Protein AF-A0A923T7P2-F1 (afdb_monomer)

Sequence (107 aa):
MTCPTKIEILVASILQKLPGISAWRYRFLLHLFVLWPSMIGRRNFVNLGRQGEYSEFTYRKHFGKRMDWLGFNRELSEPFLGPNRIIALDPSYLSKSGKHTAGVGYF

Foldseek 3Di:
DDDDDPQLVLLLVLVVPDPDQDPVLSVVVSQCSVDVVVQDDDPALCSCCVRGDDHSVVVVVSVPDDDPVVSSVCSNCVVPDDPDDDDDDDDDDDDDDPDPDPPDPDD

Nearest PDB structures (foldseek):
  7zeb-assembly1_f  TM=2.494E-01  e=5.047E+00  Ovis aries
  6yj4-assembly1_V  TM=2.546E-01  e=7.132E+00  Yarrowia lipolytica
  8ba0-assembly1_V  TM=2.410E-01  e=8.982E+00  Drosophila melanogaster
  7v2d-assembly1_H  TM=2.182E-01  e=8.479E+00  Sus scrofa

Secondary structure (DSSP, 8-state):
-PPPPHHHHHHHHHHTTSTT--HHHHHHHHHHHHHHHH--S--SHHHHHHHSSS-HHHHHHHHTS---HHHHHHHHHGGG--SS-------------TT-STT-S--

Solvent-accessible surface area (backbone atoms only — not comparable to full-atom values): 7164 Å² total; per-residue (Å²): 134,82,78,79,49,74,65,46,54,53,51,50,63,45,57,71,72,48,83,91,68,48,74,69,56,48,55,52,49,50,52,46,68,57,43,65,81,68,58,81,78,73,94,45,54,67,48,46,29,70,76,48,96,48,53,36,68,56,52,53,60,55,70,71,49,90,73,66,60,66,61,50,51,46,62,68,44,55,89,77,57,66,94,78,80,82,88,84,86,80,91,74,89,75,90,70,74,74,86,80,46,88,87,71,82,82,125

Mean predicted aligned error: 6.15 Å

Radius of gyration: 16.46 Å; Cα contacts (8 Å, |Δi|>4): 46; chains: 1; bounding box: 37×47×34 Å

Structure (mmCIF, N/CA/C/O backbone):
data_AF-A0A923T7P2-F1
#
_entry.id   AF-A0A923T7P2-F1
#
loop_
_atom_site.group_PDB
_atom_site.id
_atom_site.type_symbol
_atom_site.label_atom_id
_atom_site.label_alt_id
_atom_site.label_comp_id
_atom_site.label_asym_id
_atom_site.label_entity_id
_atom_site.label_seq_id
_atom_site.pdbx_PDB_ins_code
_atom_site.Cartn_x
_atom_site.Cartn_y
_atom_site.Cartn_z
_atom_site.occupancy
_atom_site.B_iso_or_equiv
_atom_site.auth_seq_id
_atom_site.auth_comp_id
_atom_site.auth_asym_id
_atom_site.auth_atom_id
_atom_site.pdbx_PDB_model_num
ATOM 1 N N . MET A 1 1 ? 9.665 20.678 -8.566 1.00 42.50 1 MET A N 1
ATOM 2 C CA . MET A 1 1 ? 8.883 20.137 -7.436 1.00 42.50 1 MET A CA 1
ATOM 3 C C . MET A 1 1 ? 7.507 19.789 -7.967 1.00 42.50 1 MET A C 1
ATOM 5 O O . MET A 1 1 ? 6.783 20.695 -8.351 1.00 42.50 1 MET A O 1
ATOM 9 N N . THR A 1 2 ? 7.182 18.507 -8.096 1.00 69.19 2 THR A N 1
ATOM 10 C CA . THR A 1 2 ? 5.818 18.070 -8.417 1.00 69.19 2 THR A CA 1
ATOM 11 C C . THR A 1 2 ? 4.996 18.09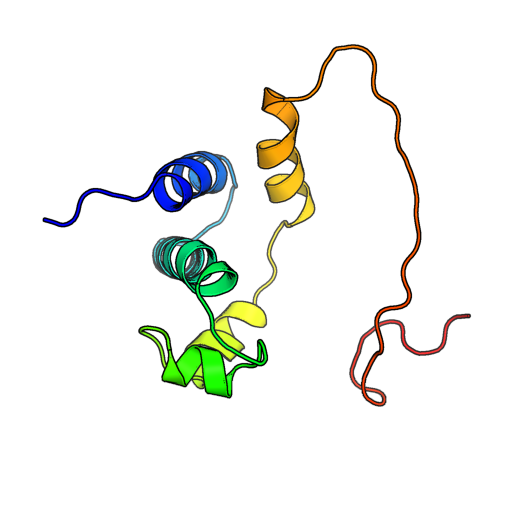4 -7.133 1.00 69.19 2 THR A C 1
ATOM 13 O O . THR A 1 2 ? 5.457 17.616 -6.097 1.00 69.19 2 THR A O 1
ATOM 16 N N . CYS A 1 3 ? 3.814 18.705 -7.167 1.00 75.12 3 CYS A N 1
ATOM 17 C CA . CYS A 1 3 ? 2.913 18.702 -6.019 1.00 75.12 3 CYS A CA 1
ATOM 18 C C . CYS A 1 3 ? 2.464 17.261 -5.726 1.00 75.12 3 CYS A C 1
ATOM 20 O O . CYS A 1 3 ? 2.118 16.551 -6.674 1.00 75.12 3 CYS A O 1
ATOM 22 N N . PRO A 1 4 ? 2.450 16.827 -4.453 1.00 82.44 4 PRO A N 1
ATOM 23 C CA . PRO A 1 4 ? 2.012 15.483 -4.110 1.00 82.44 4 PRO A CA 1
ATOM 24 C C . PRO A 1 4 ? 0.536 15.289 -4.468 1.00 82.44 4 PRO A C 1
ATOM 26 O O . PRO A 1 4 ? -0.304 16.169 -4.259 1.00 82.44 4 PRO A O 1
ATOM 29 N N . THR A 1 5 ? 0.217 14.129 -5.033 1.00 89.19 5 THR A N 1
ATOM 30 C CA . THR A 1 5 ? -1.149 13.778 -5.426 1.00 89.19 5 THR A CA 1
ATOM 31 C C . THR A 1 5 ? -2.031 13.545 -4.196 1.00 89.19 5 THR A C 1
ATOM 33 O O . THR A 1 5 ? -1.554 13.228 -3.104 1.00 89.19 5 THR A O 1
ATOM 36 N N . LYS A 1 6 ? -3.358 13.631 -4.366 1.00 92.12 6 LYS A N 1
ATOM 37 C CA . LYS A 1 6 ? -4.314 13.317 -3.285 1.00 92.12 6 LYS A CA 1
ATOM 38 C C . LYS A 1 6 ? -4.116 11.901 -2.725 1.00 92.12 6 LYS A C 1
ATOM 40 O O . LYS A 1 6 ? -4.265 11.699 -1.524 1.00 92.12 6 LYS A O 1
ATOM 45 N N . ILE A 1 7 ? -3.760 10.943 -3.588 1.00 93.12 7 ILE A N 1
ATOM 46 C CA . ILE A 1 7 ? -3.485 9.554 -3.197 1.00 93.12 7 ILE A CA 1
ATOM 47 C C . ILE A 1 7 ? -2.232 9.491 -2.323 1.00 93.12 7 ILE A C 1
ATOM 49 O O . ILE A 1 7 ? -2.268 8.873 -1.265 1.00 93.12 7 ILE A O 1
ATOM 53 N N . GLU A 1 8 ? -1.148 10.161 -2.719 1.00 93.75 8 GLU A N 1
ATOM 54 C CA . GLU A 1 8 ? 0.093 10.190 -1.932 1.00 93.75 8 GLU A CA 1
ATOM 55 C C . GLU A 1 8 ? -0.125 10.786 -0.549 1.00 93.75 8 GLU A C 1
ATOM 57 O O . GLU A 1 8 ? 0.340 10.213 0.431 1.00 93.75 8 GLU A O 1
ATOM 62 N N . ILE A 1 9 ? -0.860 11.898 -0.458 1.00 95.00 9 ILE A N 1
ATOM 63 C CA . ILE A 1 9 ? -1.160 12.556 0.820 1.00 95.00 9 ILE A CA 1
ATOM 64 C C . ILE A 1 9 ? -1.957 11.615 1.733 1.00 95.00 9 ILE A C 1
ATOM 66 O O . ILE A 1 9 ? -1.592 11.423 2.895 1.00 95.00 9 ILE A O 1
ATOM 70 N N . LEU A 1 10 ? -3.012 10.989 1.201 1.00 94.94 10 LEU A N 1
ATOM 71 C CA . LEU A 1 10 ? -3.834 10.041 1.952 1.00 94.94 10 LEU A CA 1
ATOM 72 C C . LEU A 1 10 ? -2.998 8.856 2.448 1.00 94.94 10 LEU A C 1
ATOM 74 O O . LEU A 1 10 ? -2.987 8.554 3.641 1.00 94.94 10 LEU A O 1
ATOM 78 N N . VAL A 1 11 ? -2.260 8.207 1.549 1.00 95.12 11 VAL A N 1
ATOM 79 C CA . VAL A 1 11 ? -1.456 7.026 1.876 1.00 95.12 11 VAL A CA 1
ATOM 80 C C . VAL A 1 11 ? -0.346 7.378 2.861 1.00 95.12 11 VAL A C 1
ATOM 82 O O . VAL A 1 11 ? -0.140 6.635 3.816 1.00 95.12 11 VAL A O 1
ATOM 85 N N . ALA A 1 12 ? 0.333 8.515 2.691 1.00 95.62 12 ALA A N 1
ATOM 86 C CA . ALA A 1 12 ? 1.350 8.989 3.626 1.00 95.62 12 ALA A CA 1
ATOM 87 C C . ALA A 1 12 ? 0.785 9.116 5.046 1.00 95.62 12 ALA A C 1
ATOM 89 O O . ALA A 1 12 ? 1.388 8.600 5.988 1.00 95.62 12 ALA A O 1
ATOM 90 N N . SER A 1 13 ? -0.398 9.725 5.187 1.00 95.00 13 SER A N 1
ATOM 91 C CA . SER A 1 13 ? -1.055 9.895 6.488 1.00 95.00 13 SER A CA 1
ATOM 92 C C . SER A 1 13 ? -1.394 8.562 7.165 1.00 95.00 13 SER A C 1
ATOM 94 O O . SER A 1 13 ? -1.257 8.436 8.378 1.00 95.00 13 SER A O 1
ATOM 96 N N . ILE A 1 14 ? -1.776 7.543 6.388 1.00 95.62 14 ILE A N 1
ATOM 97 C CA . ILE A 1 14 ? -2.086 6.203 6.901 1.00 95.62 14 ILE A CA 1
ATOM 98 C C . ILE A 1 14 ? -0.801 5.467 7.288 1.00 95.62 14 ILE A C 1
ATOM 100 O O . ILE A 1 14 ? -0.699 4.923 8.385 1.00 95.62 14 ILE A O 1
ATOM 104 N N . LEU A 1 15 ? 0.205 5.462 6.408 1.00 94.88 15 LEU A N 1
ATOM 105 C CA . LEU A 1 15 ? 1.461 4.745 6.638 1.00 94.88 15 LEU A CA 1
ATOM 106 C C . LEU A 1 15 ? 2.226 5.278 7.857 1.00 94.88 15 LEU A C 1
ATOM 108 O O . LEU A 1 15 ? 2.904 4.496 8.516 1.00 94.88 15 LEU A O 1
ATOM 112 N N . GLN A 1 16 ? 2.102 6.570 8.180 1.00 93.50 16 GLN A N 1
ATOM 113 C CA . GLN A 1 16 ? 2.683 7.162 9.392 1.00 93.50 16 GLN A CA 1
ATOM 114 C C . GLN A 1 16 ? 2.095 6.594 10.691 1.00 93.50 16 GLN A C 1
ATOM 116 O O . GLN A 1 16 ? 2.784 6.574 11.708 1.00 93.50 16 GLN A O 1
ATOM 121 N N . LYS A 1 17 ? 0.847 6.116 10.667 1.00 93.75 17 LYS A N 1
ATOM 122 C CA . LYS A 1 17 ? 0.183 5.518 11.833 1.00 93.75 17 LYS A CA 1
ATOM 123 C C . LYS A 1 17 ? 0.496 4.032 12.008 1.00 93.75 17 LYS A C 1
ATOM 125 O O . LYS A 1 17 ? 0.193 3.464 13.054 1.00 93.75 17 LYS A O 1
ATOM 130 N N . LEU A 1 18 ? 1.081 3.387 10.997 1.00 92.31 18 LEU A N 1
ATOM 131 C CA . LEU A 1 18 ? 1.395 1.964 11.049 1.00 92.31 18 LEU A CA 1
ATOM 132 C C . LEU A 1 18 ? 2.781 1.727 11.666 1.00 92.31 18 LEU A C 1
ATOM 134 O O . LEU A 1 18 ? 3.773 2.296 11.202 1.00 92.31 18 LEU A O 1
ATOM 138 N N . PRO A 1 19 ? 2.896 0.846 12.674 1.00 89.38 19 PRO A N 1
ATOM 139 C CA . PRO A 1 19 ? 4.180 0.550 13.290 1.00 89.38 19 PRO A CA 1
ATOM 140 C C . PRO A 1 19 ? 5.080 -0.278 12.358 1.00 89.38 19 PRO A C 1
ATOM 142 O O . PRO A 1 19 ? 4.619 -1.091 11.557 1.00 89.38 19 PRO A O 1
ATOM 145 N N . GLY A 1 20 ? 6.399 -0.115 12.499 1.00 87.62 20 GLY A N 1
ATOM 146 C CA . GLY A 1 20 ? 7.384 -1.040 11.920 1.00 87.62 20 GLY A CA 1
ATOM 147 C C . GLY A 1 20 ? 7.642 -0.908 10.412 1.00 87.62 20 GLY A C 1
ATOM 148 O O . GLY A 1 20 ? 8.245 -1.803 9.815 1.00 87.62 20 GLY A O 1
ATOM 149 N N . ILE A 1 21 ? 7.229 0.191 9.773 1.00 92.38 21 ILE A N 1
ATOM 150 C CA . ILE A 1 21 ? 7.527 0.448 8.357 1.00 92.38 21 ILE A CA 1
ATOM 151 C C . ILE A 1 21 ? 8.880 1.160 8.221 1.00 92.38 21 ILE A C 1
ATOM 153 O O . ILE A 1 21 ? 9.050 2.296 8.650 1.00 92.38 21 ILE A O 1
ATOM 157 N N . SER A 1 22 ? 9.854 0.513 7.573 1.00 93.75 22 SER A N 1
ATOM 158 C CA . SER A 1 22 ? 11.146 1.148 7.280 1.00 93.75 22 SER A CA 1
ATOM 159 C C . SER A 1 22 ? 11.034 2.220 6.192 1.00 93.75 22 SER A C 1
ATOM 161 O O . SER A 1 22 ? 10.176 2.132 5.313 1.00 93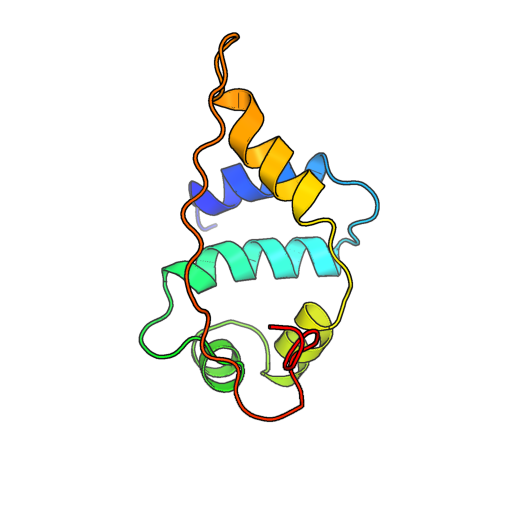.75 22 SER A O 1
ATOM 163 N N . ALA A 1 23 ? 11.957 3.186 6.171 1.00 94.00 23 ALA A N 1
ATOM 164 C CA . ALA A 1 23 ? 11.957 4.283 5.193 1.00 94.00 23 ALA A CA 1
ATOM 165 C C . ALA A 1 23 ? 11.891 3.802 3.727 1.00 94.00 23 ALA A C 1
ATOM 167 O O . ALA A 1 23 ? 11.149 4.347 2.912 1.00 94.00 23 ALA A O 1
ATOM 168 N N . TRP A 1 24 ? 12.614 2.729 3.392 1.00 94.12 24 TRP A N 1
ATOM 169 C CA . TRP A 1 24 ? 12.581 2.125 2.055 1.00 94.12 24 TRP A CA 1
ATOM 170 C C . TRP A 1 24 ? 11.235 1.477 1.733 1.00 94.12 24 TRP A C 1
ATOM 172 O O . TRP A 1 24 ? 10.755 1.555 0.605 1.00 94.12 24 TRP A O 1
ATOM 182 N N . ARG A 1 25 ? 10.613 0.825 2.722 1.00 94.62 25 ARG A N 1
ATOM 183 C CA . ARG A 1 25 ? 9.284 0.229 2.560 1.00 94.62 25 ARG A CA 1
ATOM 184 C C . ARG A 1 25 ? 8.223 1.313 2.398 1.00 94.62 25 ARG A C 1
ATOM 186 O O . ARG A 1 25 ? 7.372 1.161 1.534 1.00 94.62 25 ARG A O 1
ATOM 193 N N . TYR A 1 26 ? 8.322 2.389 3.170 1.00 95.62 26 TYR A N 1
ATOM 194 C CA . TYR A 1 26 ? 7.450 3.554 3.083 1.00 95.62 26 TYR A CA 1
ATOM 195 C C . TYR A 1 26 ? 7.477 4.175 1.680 1.00 95.62 26 TYR A C 1
ATOM 197 O O . TYR A 1 26 ? 6.437 4.272 1.035 1.00 95.62 26 TYR A O 1
ATOM 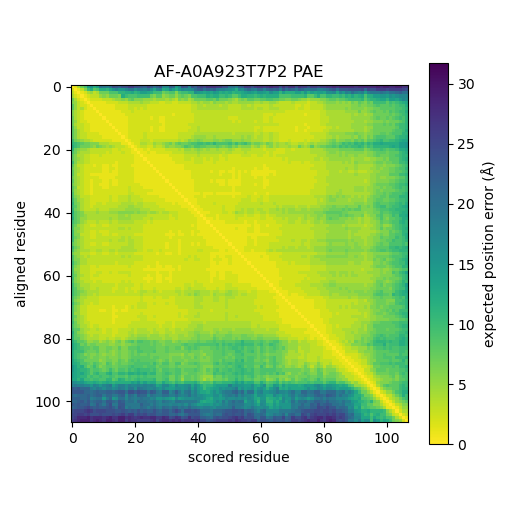205 N N . ARG A 1 27 ? 8.672 4.496 1.159 1.00 95.62 27 ARG A N 1
ATOM 206 C CA . ARG A 1 27 ? 8.839 5.056 -0.196 1.00 95.62 27 ARG A CA 1
ATOM 207 C C . ARG A 1 27 ? 8.288 4.130 -1.279 1.00 95.62 27 ARG A C 1
ATOM 209 O O . ARG A 1 27 ? 7.550 4.576 -2.148 1.00 95.62 27 ARG A O 1
ATOM 216 N N . PHE A 1 28 ? 8.592 2.835 -1.180 1.00 96.56 28 PHE A N 1
ATOM 217 C CA . PHE A 1 28 ? 8.063 1.839 -2.108 1.00 96.56 28 PHE A CA 1
ATOM 218 C C . PHE A 1 28 ? 6.530 1.793 -2.103 1.00 96.56 28 PHE A C 1
ATOM 220 O O . PHE A 1 28 ? 5.922 1.691 -3.163 1.00 96.56 28 PHE A O 1
ATOM 227 N N . LEU A 1 29 ? 5.901 1.829 -0.923 1.00 95.94 29 LEU A N 1
ATOM 228 C CA . LEU A 1 29 ? 4.446 1.761 -0.809 1.00 95.94 29 LEU A CA 1
ATOM 229 C C . LEU A 1 29 ? 3.787 3.019 -1.375 1.00 95.94 29 LEU A C 1
ATOM 231 O O . LEU A 1 29 ? 2.839 2.878 -2.137 1.00 95.94 29 LEU A O 1
ATOM 235 N N . LEU A 1 30 ? 4.309 4.213 -1.076 1.00 95.75 30 LEU A N 1
ATOM 236 C CA . LEU A 1 30 ? 3.815 5.455 -1.682 1.00 95.75 30 LEU A CA 1
ATOM 237 C C . LEU A 1 30 ? 3.819 5.377 -3.210 1.00 95.75 30 LEU A C 1
ATOM 239 O O . LEU A 1 30 ? 2.774 5.561 -3.829 1.00 95.75 30 LEU A O 1
ATOM 243 N N . HIS A 1 31 ? 4.961 5.005 -3.795 1.00 95.88 31 HIS A N 1
ATOM 244 C CA . HIS A 1 31 ? 5.081 4.789 -5.238 1.00 95.88 31 HIS A CA 1
ATOM 245 C C . HIS A 1 31 ? 4.062 3.762 -5.750 1.00 95.88 31 HIS A C 1
ATOM 247 O O . HIS A 1 31 ? 3.343 4.002 -6.718 1.00 95.88 31 HIS A O 1
ATOM 253 N N . LEU A 1 32 ? 3.950 2.617 -5.069 1.00 96.25 32 LEU A N 1
ATOM 254 C CA . LEU A 1 32 ? 3.041 1.545 -5.465 1.00 96.25 32 LEU A CA 1
ATOM 255 C C . LEU A 1 32 ? 1.577 1.999 -5.486 1.00 96.25 32 LEU A C 1
ATOM 257 O O . LEU A 1 32 ? 0.865 1.656 -6.425 1.00 96.25 32 LEU A O 1
ATOM 261 N N . PHE A 1 33 ? 1.118 2.749 -4.483 1.00 95.44 33 PHE A N 1
ATOM 262 C CA . PHE A 1 33 ? -0.279 3.182 -4.399 1.00 95.44 33 PHE A CA 1
ATOM 263 C C . PHE A 1 33 ? -0.658 4.222 -5.461 1.00 95.44 33 PHE A C 1
ATOM 265 O O . PHE A 1 33 ? -1.828 4.300 -5.829 1.00 95.44 33 PHE A O 1
ATOM 272 N N . VAL A 1 34 ? 0.309 4.969 -5.994 1.00 94.75 34 VAL A N 1
ATOM 273 C CA . VAL A 1 34 ? 0.103 5.862 -7.147 1.00 94.75 34 VAL A CA 1
ATOM 274 C C . VAL A 1 34 ? 0.138 5.085 -8.460 1.00 94.75 34 VAL A C 1
ATOM 276 O O . VAL A 1 34 ? -0.704 5.285 -9.341 1.00 94.75 34 VAL A O 1
ATOM 279 N N . LEU A 1 35 ? 1.091 4.161 -8.590 1.00 95.62 35 LEU A N 1
ATOM 280 C CA . LEU A 1 35 ? 1.265 3.365 -9.799 1.00 95.62 35 LEU A CA 1
ATOM 281 C C . LEU A 1 35 ? 0.090 2.407 -10.022 1.00 95.62 35 LEU A C 1
ATOM 283 O O . LEU A 1 35 ? -0.444 2.314 -11.119 1.00 95.62 35 LEU A O 1
ATOM 287 N N . TRP A 1 36 ? -0.343 1.688 -8.989 1.00 94.75 36 TRP A N 1
ATOM 288 C CA . TRP A 1 36 ? -1.329 0.612 -9.113 1.00 94.75 36 TRP A CA 1
ATOM 289 C C . TRP A 1 36 ? -2.650 1.003 -9.806 1.00 94.75 36 TRP A C 1
ATOM 291 O O . TRP A 1 36 ? -3.096 0.248 -10.680 1.00 94.75 36 TRP A O 1
ATOM 301 N N . PRO A 1 37 ? -3.295 2.141 -9.468 1.00 93.19 37 PRO A N 1
ATOM 302 C CA . PRO A 1 37 ? -4.486 2.600 -10.179 1.00 93.19 37 PRO A CA 1
ATOM 303 C C . PRO A 1 37 ? -4.180 3.201 -11.558 1.00 93.19 37 PRO A C 1
ATOM 305 O O . PRO A 1 37 ? -5.060 3.180 -12.413 1.00 93.19 37 PRO A O 1
ATOM 308 N N . SER A 1 38 ? -2.966 3.709 -11.794 1.00 93.19 38 SER A N 1
ATOM 309 C CA . SER A 1 38 ? -2.566 4.304 -13.079 1.00 93.19 38 SER A CA 1
ATOM 310 C C . SER A 1 38 ? -2.052 3.281 -14.102 1.00 93.19 38 SER A C 1
ATOM 312 O O . SER A 1 38 ? -1.905 3.604 -15.280 1.00 93.19 38 SER A O 1
ATOM 314 N N . MET A 1 39 ? -1.825 2.032 -13.683 1.00 94.94 39 MET A N 1
ATOM 315 C CA . MET A 1 39 ? -1.356 0.959 -14.558 1.00 94.94 39 MET A CA 1
ATOM 316 C C . MET A 1 39 ? -2.329 0.633 -15.693 1.00 94.94 39 MET A C 1
ATOM 318 O O . MET A 1 39 ? -3.507 0.340 -15.475 1.00 94.94 39 MET A O 1
ATOM 322 N N . ILE A 1 40 ? -1.776 0.516 -16.899 1.00 94.56 40 ILE A N 1
ATOM 323 C CA . ILE A 1 40 ? -2.495 0.055 -18.088 1.00 94.56 40 ILE A CA 1
ATOM 324 C C . ILE A 1 40 ? -2.224 -1.439 -18.313 1.00 94.56 40 ILE A C 1
ATOM 326 O O . ILE A 1 40 ? -1.076 -1.891 -18.371 1.00 94.56 40 ILE A O 1
ATOM 330 N N . GLY A 1 41 ? -3.288 -2.222 -18.496 1.00 94.00 41 GLY A N 1
ATOM 331 C CA . GLY A 1 41 ? -3.213 -3.656 -18.780 1.00 94.00 41 GLY A CA 1
ATOM 332 C C . GLY A 1 41 ? -3.121 -4.534 -17.527 1.00 94.00 41 GLY A C 1
ATOM 333 O O . GLY A 1 41 ? -3.676 -4.225 -16.474 1.00 94.00 41 GLY A O 1
ATOM 334 N N . ARG A 1 42 ? -2.466 -5.698 -17.650 1.00 91.94 42 ARG A N 1
ATOM 335 C CA . ARG A 1 42 ? -2.423 -6.699 -16.568 1.00 91.94 42 ARG A CA 1
ATOM 336 C C . ARG A 1 42 ? -1.528 -6.242 -15.415 1.00 91.94 42 ARG A C 1
ATOM 338 O O . ARG A 1 42 ? -0.376 -5.870 -15.630 1.00 91.94 42 ARG A O 1
ATOM 345 N N . ARG A 1 43 ? -2.019 -6.389 -14.185 1.00 91.25 43 ARG A N 1
ATOM 346 C CA . ARG A 1 43 ? -1.266 -6.140 -12.947 1.00 91.25 43 ARG A CA 1
ATOM 347 C C . ARG A 1 43 ? -0.375 -7.343 -12.642 1.00 91.25 43 ARG A C 1
ATOM 349 O O . ARG A 1 43 ? -0.794 -8.297 -11.998 1.00 91.25 43 ARG A O 1
ATOM 356 N N . ASN A 1 44 ? 0.837 -7.330 -13.183 1.00 93.44 44 ASN A N 1
ATOM 357 C CA . ASN A 1 44 ? 1.865 -8.339 -12.934 1.00 93.44 44 ASN A CA 1
ATOM 358 C C . ASN A 1 44 ? 3.226 -7.658 -12.721 1.00 93.44 44 ASN A C 1
ATOM 360 O O . ASN A 1 44 ? 3.387 -6.477 -13.032 1.00 93.44 44 ASN A O 1
ATOM 364 N N 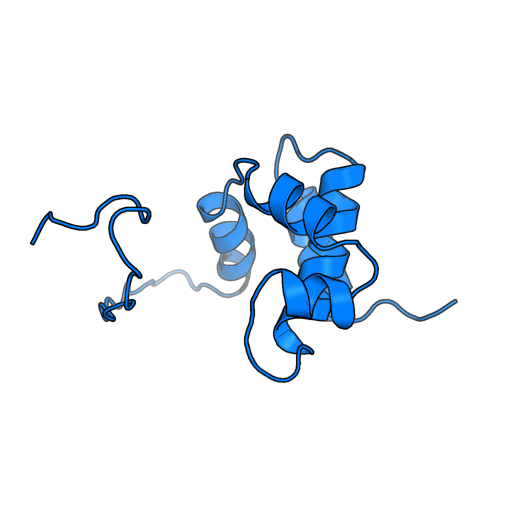. PHE A 1 45 ? 4.206 -8.391 -12.186 1.00 95.81 45 PHE A N 1
ATOM 365 C CA . PHE A 1 45 ? 5.507 -7.812 -11.835 1.00 95.81 45 PHE A CA 1
ATOM 366 C C . PHE A 1 45 ? 6.294 -7.293 -13.044 1.00 95.81 45 PHE A C 1
ATOM 368 O O . PHE A 1 45 ? 6.977 -6.280 -12.920 1.00 95.81 45 PHE A O 1
ATOM 375 N N . VAL A 1 46 ? 6.145 -7.923 -14.212 1.00 96.12 46 VAL A N 1
ATOM 376 C CA . VAL A 1 46 ? 6.769 -7.461 -15.463 1.00 96.12 46 VAL A CA 1
ATOM 377 C C . VAL A 1 46 ? 6.229 -6.079 -15.845 1.00 96.12 46 VAL A C 1
ATOM 379 O O . VAL A 1 46 ? 6.994 -5.158 -16.109 1.00 96.12 46 VAL A O 1
ATOM 382 N N . ASN A 1 47 ? 4.906 -5.893 -15.815 1.00 96.56 47 ASN A N 1
ATOM 383 C CA . ASN A 1 47 ? 4.276 -4.609 -16.116 1.00 96.56 47 ASN A CA 1
ATOM 384 C C . ASN A 1 47 ? 4.553 -3.550 -15.046 1.00 96.56 47 ASN A C 1
ATOM 386 O O . 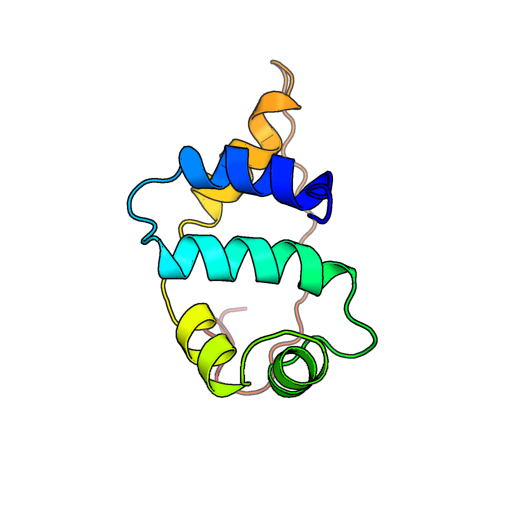ASN A 1 47 ? 4.715 -2.390 -15.406 1.00 96.56 47 ASN A O 1
ATOM 390 N N . LEU A 1 48 ? 4.655 -3.928 -13.768 1.00 96.81 48 LEU A N 1
ATOM 391 C CA . LEU A 1 48 ? 5.108 -3.017 -12.710 1.00 96.81 48 LEU A CA 1
ATOM 392 C C . LEU A 1 48 ? 6.534 -2.522 -12.976 1.00 96.81 48 LEU A C 1
ATOM 394 O O . LEU A 1 48 ? 6.802 -1.333 -12.831 1.00 96.81 48 LEU A O 1
ATOM 398 N N . GLY A 1 49 ? 7.426 -3.422 -13.402 1.00 96.88 49 GLY A N 1
ATOM 399 C CA . GLY A 1 49 ? 8.789 -3.077 -13.808 1.00 96.88 49 GLY A CA 1
ATOM 400 C C . GLY A 1 49 ? 8.852 -2.196 -15.056 1.00 96.88 49 GLY A C 1
ATOM 401 O O . GLY A 1 49 ? 9.729 -1.353 -15.167 1.00 96.88 49 GLY A O 1
ATOM 402 N N . ARG A 1 50 ? 7.907 -2.375 -15.986 1.00 96.56 50 ARG A N 1
ATOM 403 C CA . ARG A 1 50 ? 7.824 -1.607 -17.237 1.00 96.56 50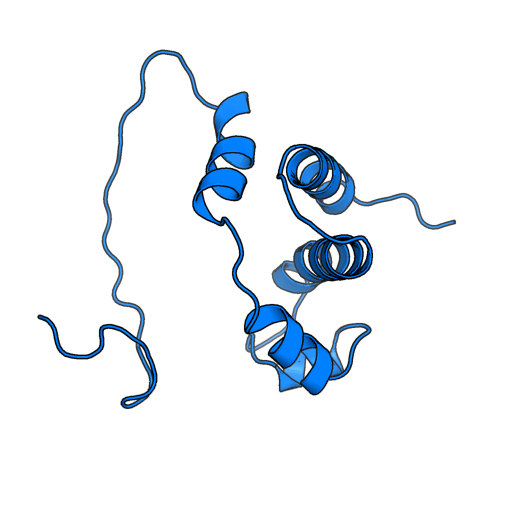 ARG A CA 1
ATOM 404 C C . ARG A 1 50 ? 7.230 -0.207 -17.061 1.00 96.56 50 ARG A C 1
ATOM 406 O O . ARG A 1 50 ? 7.636 0.701 -17.771 1.00 96.56 50 ARG A O 1
ATOM 413 N N . GLN A 1 51 ? 6.219 -0.059 -16.204 1.00 96.88 51 GLN A N 1
ATOM 414 C CA . GLN A 1 51 ? 5.443 1.185 -16.059 1.00 96.88 51 GLN A CA 1
ATOM 415 C C . GLN A 1 51 ? 5.799 1.988 -14.807 1.00 96.88 51 GLN A C 1
ATOM 417 O O . GLN A 1 51 ? 5.354 3.121 -14.669 1.00 96.88 51 GLN A O 1
ATOM 422 N N . GLY A 1 52 ? 6.554 1.407 -13.878 1.00 95.75 52 GLY A N 1
ATOM 423 C CA . GLY A 1 52 ? 6.985 2.084 -12.663 1.00 95.75 52 GLY A CA 1
ATOM 424 C C . GLY A 1 52 ? 8.486 2.333 -12.611 1.00 95.75 52 GLY A C 1
ATOM 425 O O . GLY A 1 52 ? 9.214 2.075 -13.560 1.00 95.75 52 GLY A O 1
ATOM 426 N N . GLU A 1 53 ? 8.948 2.802 -11.454 1.00 95.81 53 GLU A N 1
ATOM 427 C CA . GLU A 1 53 ? 10.326 3.277 -11.264 1.00 95.81 53 GLU A CA 1
ATOM 428 C C . GLU A 1 53 ? 11.320 2.188 -10.830 1.00 95.81 53 GLU A C 1
ATOM 430 O O . GLU A 1 53 ? 12.532 2.397 -10.845 1.00 95.81 53 GLU A O 1
ATOM 435 N N . TYR A 1 54 ? 10.830 1.020 -10.411 1.00 97.06 54 TYR A N 1
ATOM 436 C CA . TYR A 1 54 ? 11.663 -0.065 -9.892 1.00 97.06 54 TYR A CA 1
ATOM 437 C C . TYR A 1 54 ? 11.737 -1.250 -10.852 1.00 97.06 54 TYR A C 1
ATOM 439 O O . TYR A 1 54 ? 10.846 -1.469 -11.662 1.00 97.06 54 TYR A O 1
ATOM 447 N N . SER A 1 55 ? 12.767 -2.085 -10.715 1.00 97.19 55 SER A N 1
ATOM 448 C CA . SER A 1 55 ? 12.841 -3.350 -11.451 1.00 97.19 55 SER A CA 1
ATOM 449 C C . SER A 1 55 ? 11.80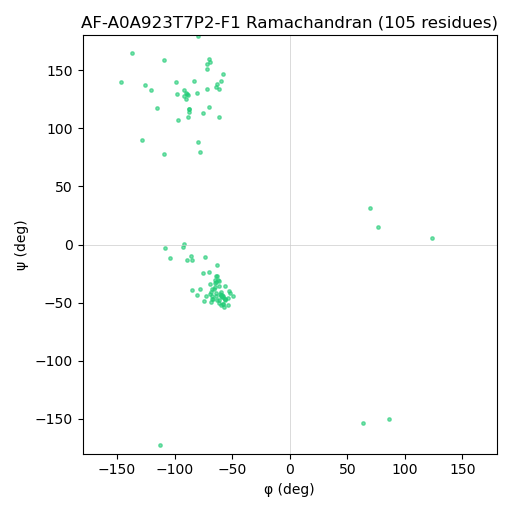3 -4.365 -10.958 1.00 97.19 55 SER A C 1
ATOM 451 O O . SER A 1 55 ? 11.369 -4.335 -9.801 1.00 97.19 55 SER A O 1
ATOM 453 N N . GLU A 1 56 ? 11.456 -5.332 -11.816 1.00 96.81 56 GLU A N 1
ATOM 454 C CA . GLU A 1 56 ? 10.584 -6.463 -11.466 1.00 96.81 56 GLU A CA 1
ATOM 455 C C . GLU A 1 56 ? 11.025 -7.148 -10.159 1.00 96.81 56 GLU A C 1
ATOM 457 O O . GLU A 1 56 ? 10.207 -7.437 -9.280 1.00 96.81 56 GLU A O 1
ATOM 462 N N . PHE A 1 57 ? 12.335 -7.374 -10.016 1.00 97.44 57 PHE A N 1
ATOM 463 C CA . PHE A 1 57 ? 12.933 -7.997 -8.838 1.00 97.44 57 PHE A CA 1
ATOM 464 C C . PHE A 1 57 ? 12.624 -7.221 -7.553 1.00 97.44 57 PHE A C 1
ATOM 466 O O . PHE A 1 57 ? 12.241 -7.813 -6.541 1.00 97.44 57 PHE A O 1
ATOM 473 N N . THR A 1 58 ? 12.735 -5.892 -7.593 1.00 97.44 58 THR A N 1
ATOM 474 C CA . THR A 1 58 ? 12.443 -5.031 -6.444 1.00 97.44 58 THR A CA 1
ATOM 475 C C . THR A 1 58 ? 10.974 -5.122 -6.048 1.00 97.44 58 THR A C 1
ATOM 477 O O . THR A 1 58 ? 10.684 -5.315 -4.864 1.00 97.44 58 THR A O 1
ATOM 480 N N . TYR A 1 59 ? 10.044 -5.083 -7.011 1.00 97.56 59 TYR A N 1
ATOM 481 C CA . TYR A 1 59 ? 8.626 -5.299 -6.712 1.00 97.56 59 TYR A CA 1
ATOM 482 C C . TYR A 1 59 ? 8.398 -6.655 -6.048 1.00 97.56 59 TYR A C 1
ATOM 484 O O . TYR A 1 59 ? 7.820 -6.701 -4.965 1.00 97.56 59 TYR A O 1
ATOM 492 N N . ARG A 1 60 ? 8.913 -7.752 -6.616 1.00 96.38 60 ARG A N 1
ATOM 493 C CA . ARG A 1 60 ? 8.772 -9.095 -6.025 1.00 96.38 60 ARG A CA 1
ATOM 494 C C . ARG A 1 60 ? 9.305 -9.156 -4.594 1.00 96.38 60 ARG A C 1
ATOM 496 O O . ARG A 1 60 ? 8.610 -9.636 -3.700 1.00 96.38 60 ARG A O 1
ATOM 503 N N . LYS A 1 61 ? 10.501 -8.612 -4.353 1.00 96.56 61 LYS A N 1
ATOM 504 C CA . LYS A 1 61 ? 11.129 -8.573 -3.023 1.00 96.56 61 LYS A CA 1
ATOM 505 C C . LYS A 1 61 ? 10.276 -7.816 -2.011 1.00 96.56 61 LYS A C 1
ATOM 507 O O . LYS A 1 61 ? 10.171 -8.231 -0.860 1.00 96.56 61 LYS A O 1
ATOM 512 N N . HIS A 1 62 ? 9.672 -6.705 -2.416 1.00 96.44 62 HIS A N 1
ATOM 513 C CA . HIS A 1 62 ? 8.784 -5.941 -1.554 1.00 96.44 62 HIS A CA 1
ATOM 514 C C . HIS A 1 62 ? 7.433 -6.648 -1.348 1.00 96.44 62 HIS A C 1
ATOM 516 O O . HIS A 1 62 ? 6.964 -6.719 -0.213 1.00 96.44 62 HIS A O 1
ATOM 522 N N . PHE A 1 63 ? 6.803 -7.199 -2.381 1.00 93.94 63 PHE A N 1
ATOM 523 C CA . PHE A 1 63 ? 5.543 -7.943 -2.237 1.00 93.94 63 PHE A CA 1
ATOM 524 C C . PHE A 1 63 ? 5.695 -9.213 -1.383 1.00 93.94 63 PHE A C 1
ATOM 526 O O . PHE A 1 63 ? 4.747 -9.601 -0.710 1.00 93.94 63 PHE A O 1
ATOM 533 N N . GLY A 1 64 ? 6.889 -9.813 -1.332 1.00 93.25 64 GLY A N 1
ATOM 534 C CA . GLY A 1 64 ? 7.190 -10.944 -0.447 1.00 93.25 64 GLY A CA 1
ATOM 535 C C . GLY A 1 64 ? 7.335 -10.590 1.041 1.00 93.25 64 GLY A C 1
ATOM 536 O O . GLY A 1 64 ? 7.397 -11.488 1.878 1.00 93.25 64 GLY A O 1
ATOM 537 N N . LYS A 1 65 ? 7.399 -9.302 1.405 1.00 92.88 65 LYS A N 1
ATOM 538 C CA . LYS A 1 65 ? 7.458 -8.876 2.813 1.00 92.88 65 LYS A CA 1
ATOM 539 C C . LYS A 1 65 ? 6.059 -8.835 3.419 1.00 92.88 65 LYS A C 1
ATOM 541 O O . LYS A 1 65 ? 5.128 -8.332 2.791 1.00 92.88 65 LYS A O 1
ATOM 546 N N . ARG A 1 66 ? 5.948 -9.263 4.680 1.00 91.25 66 ARG A N 1
ATOM 547 C CA . ARG A 1 66 ? 4.717 -9.123 5.470 1.00 91.25 66 ARG A CA 1
ATOM 548 C C . ARG A 1 66 ? 4.302 -7.653 5.580 1.00 91.25 66 ARG A C 1
ATOM 550 O O . ARG A 1 66 ? 5.147 -6.756 5.609 1.00 91.25 66 ARG A O 1
ATOM 557 N N . MET A 1 67 ? 2.996 -7.426 5.624 1.00 89.38 67 MET A N 1
ATOM 558 C CA . MET A 1 67 ? 2.383 -6.121 5.838 1.00 89.38 67 MET A CA 1
ATOM 559 C C . MET A 1 67 ? 1.087 -6.309 6.620 1.00 89.38 67 MET A C 1
ATOM 561 O O . MET A 1 67 ? 0.350 -7.262 6.366 1.00 89.38 67 MET A O 1
ATOM 565 N N . ASP A 1 68 ? 0.829 -5.407 7.562 1.00 92.50 68 ASP A N 1
ATOM 566 C CA . ASP A 1 68 ? -0.430 -5.358 8.297 1.00 92.50 68 ASP A CA 1
ATOM 567 C C . ASP A 1 68 ? -1.526 -4.717 7.431 1.00 92.50 68 ASP A C 1
ATOM 569 O O . ASP A 1 68 ? -1.833 -3.529 7.533 1.00 92.50 68 ASP A O 1
ATOM 573 N N . TRP A 1 69 ? -2.081 -5.512 6.514 1.00 92.19 69 TRP A N 1
ATOM 574 C CA . TRP A 1 69 ? -3.173 -5.073 5.643 1.00 92.19 69 TRP A CA 1
ATOM 575 C C . TRP A 1 69 ? -4.454 -4.772 6.420 1.00 92.19 69 TRP A C 1
ATOM 577 O O . TRP A 1 69 ? -5.216 -3.903 6.009 1.00 92.19 69 TRP A O 1
ATOM 587 N N . LEU A 1 70 ? -4.688 -5.462 7.539 1.00 93.44 70 LEU A N 1
ATOM 588 C CA . LEU A 1 70 ? -5.854 -5.216 8.380 1.00 93.44 70 LEU A CA 1
ATOM 589 C C . LEU A 1 70 ? -5.746 -3.846 9.054 1.00 93.44 70 LEU A C 1
ATOM 591 O O . LEU A 1 70 ? -6.679 -3.052 8.956 1.00 93.44 70 LEU A O 1
ATOM 595 N N . GLY A 1 71 ? -4.600 -3.549 9.673 1.00 94.94 71 GLY A N 1
ATOM 596 C CA . GLY A 1 71 ? -4.319 -2.238 10.252 1.00 94.94 71 GLY A CA 1
ATOM 597 C C . GLY A 1 71 ? -4.405 -1.123 9.214 1.00 94.94 71 GLY A C 1
ATOM 598 O O . GLY A 1 71 ? -5.076 -0.123 9.455 1.00 94.94 71 GLY A O 1
ATOM 599 N N . PHE A 1 72 ? -3.819 -1.322 8.027 1.00 95.31 72 PHE A N 1
ATOM 600 C CA . PHE A 1 72 ? -3.926 -0.361 6.924 1.00 95.31 72 PHE A CA 1
ATOM 601 C C . PHE A 1 72 ? -5.385 -0.092 6.526 1.00 95.31 72 PHE A C 1
ATOM 603 O O . PHE A 1 72 ? -5.800 1.063 6.452 1.00 95.31 72 PHE A O 1
ATOM 610 N N . ASN A 1 73 ? -6.172 -1.146 6.289 1.00 94.06 73 ASN A N 1
ATOM 611 C CA . ASN A 1 73 ? -7.570 -1.007 5.880 1.00 94.06 73 ASN A CA 1
ATOM 612 C C . ASN A 1 73 ? -8.423 -0.352 6.969 1.00 94.06 73 ASN A C 1
ATOM 614 O O . ASN A 1 73 ? -9.287 0.456 6.644 1.00 94.06 73 ASN A O 1
ATOM 618 N N . ARG A 1 74 ? -8.152 -0.646 8.247 1.00 93.88 74 ARG A N 1
ATOM 619 C CA . ARG A 1 74 ? -8.822 0.011 9.372 1.00 93.88 74 ARG A CA 1
ATOM 620 C C . ARG A 1 74 ? -8.546 1.510 9.375 1.00 93.88 74 ARG A C 1
ATOM 622 O O . ARG A 1 74 ? -9.490 2.287 9.415 1.00 93.88 74 ARG A O 1
ATOM 629 N N . GLU A 1 75 ? -7.281 1.920 9.279 1.00 95.31 75 GLU A N 1
ATOM 630 C CA . GLU A 1 75 ? -6.913 3.343 9.224 1.00 95.31 75 GLU A CA 1
ATOM 631 C C . GLU A 1 75 ? -7.495 4.065 8.004 1.00 95.31 75 GLU A C 1
ATOM 633 O O . GLU A 1 75 ? -7.811 5.252 8.082 1.00 95.31 75 GLU A O 1
ATOM 638 N N . LEU A 1 76 ? -7.658 3.353 6.886 1.00 94.75 76 LEU A N 1
ATOM 639 C CA . LEU A 1 76 ? -8.309 3.879 5.691 1.00 94.75 76 LEU A CA 1
ATOM 640 C C . LEU A 1 76 ? -9.815 4.085 5.900 1.00 94.75 76 LEU A C 1
ATOM 642 O O . LEU A 1 76 ? -10.349 5.094 5.448 1.00 94.75 76 LEU A O 1
ATOM 646 N N . SER A 1 77 ? -10.505 3.138 6.541 1.00 93.50 77 SER A N 1
ATOM 647 C CA . SER A 1 77 ? -11.965 3.174 6.671 1.00 93.50 77 SER A CA 1
ATOM 648 C C . SER A 1 77 ? -12.453 4.015 7.845 1.00 93.50 77 SER A C 1
ATOM 650 O O . SER A 1 77 ? -13.456 4.705 7.705 1.00 93.50 77 SER A O 1
ATOM 652 N N . GLU A 1 78 ? -11.768 3.967 8.991 1.00 92.38 78 GLU A N 1
ATOM 653 C CA . GLU A 1 78 ? -12.250 4.514 10.270 1.00 92.38 78 GLU A CA 1
ATOM 654 C C . GLU A 1 78 ? -12.730 5.977 10.190 1.00 92.38 78 GLU A C 1
ATOM 656 O O . GLU A 1 78 ? -13.802 6.254 10.725 1.00 92.38 78 GLU A O 1
ATOM 661 N N . PRO A 1 79 ? -12.050 6.904 9.475 1.00 91.69 79 PRO A N 1
ATOM 662 C CA . PRO A 1 79 ? -12.508 8.294 9.360 1.00 91.69 79 PRO A CA 1
ATOM 663 C C . PRO A 1 79 ? -13.862 8.470 8.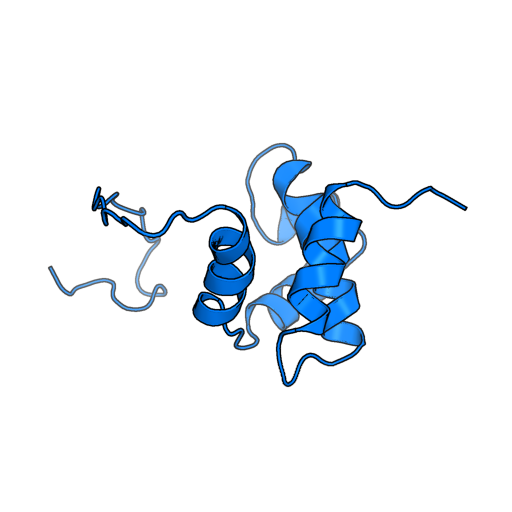657 1.00 91.69 79 PRO A C 1
ATOM 665 O O . PRO A 1 79 ? -14.471 9.531 8.763 1.00 91.69 79 PRO A O 1
ATOM 668 N N . PHE A 1 80 ? -14.318 7.459 7.914 1.00 91.00 80 PHE A N 1
ATOM 669 C CA . PHE A 1 80 ? -15.540 7.497 7.109 1.00 91.00 80 PHE A CA 1
ATOM 670 C C . PHE A 1 80 ? -16.671 6.644 7.698 1.00 91.00 80 PHE A C 1
ATOM 672 O O . PHE A 1 80 ? -17.767 6.608 7.138 1.00 91.00 80 PHE A O 1
ATOM 679 N N . LEU A 1 81 ? -16.424 5.939 8.806 1.00 91.69 81 LEU A N 1
ATOM 680 C CA . LEU A 1 81 ? -17.413 5.073 9.439 1.00 91.69 81 LEU A CA 1
ATOM 681 C C . LEU A 1 81 ? -18.210 5.832 10.506 1.00 91.69 81 LEU A C 1
ATOM 683 O O . LEU A 1 81 ? -17.653 6.511 11.364 1.00 91.69 81 LEU A O 1
ATOM 687 N N . GLY A 1 82 ? -19.534 5.672 10.473 1.00 91.44 82 GLY A N 1
ATOM 688 C CA . GLY A 1 82 ? -20.436 6.170 11.511 1.00 91.44 82 GLY A CA 1
ATOM 689 C C . GLY A 1 82 ? -20.486 5.275 12.763 1.00 91.44 82 GLY A C 1
ATOM 690 O O . GLY A 1 82 ? -19.836 4.223 12.820 1.00 91.44 82 GLY A O 1
ATOM 691 N N . PRO A 1 83 ? -21.290 5.663 13.773 1.00 91.56 83 PRO A N 1
ATOM 692 C CA . PRO A 1 83 ? -21.462 4.881 15.000 1.00 91.56 83 PRO A CA 1
ATOM 693 C C . PRO A 1 83 ? -22.154 3.534 14.745 1.00 91.56 83 PRO A C 1
ATOM 695 O O . PRO A 1 83 ? -21.759 2.519 15.312 1.00 91.56 83 PRO A O 1
ATOM 698 N N . ASN A 1 84 ? -23.143 3.507 13.848 1.00 94.31 84 ASN A N 1
ATOM 699 C CA . ASN A 1 84 ? -23.819 2.284 13.423 1.00 94.31 84 ASN A CA 1
ATOM 700 C C . ASN A 1 84 ? -23.096 1.698 12.208 1.00 94.31 84 ASN A C 1
ATOM 702 O O . ASN A 1 84 ? -22.908 2.389 11.205 1.00 94.31 84 ASN A O 1
ATOM 706 N N . ARG A 1 85 ? -22.696 0.426 12.291 1.00 90.12 85 ARG A N 1
ATOM 707 C CA . ARG A 1 85 ? -21.901 -0.261 11.263 1.00 90.12 85 ARG A CA 1
ATOM 708 C C . ARG A 1 85 ? -22.604 -1.548 10.841 1.00 90.12 85 ARG A C 1
ATOM 710 O O . ARG A 1 85 ? -23.091 -2.289 11.689 1.00 90.12 85 ARG A O 1
ATOM 717 N N . ILE A 1 86 ? -22.627 -1.820 9.539 1.00 92.38 86 ILE A N 1
ATOM 718 C CA . ILE A 1 86 ? -23.128 -3.075 8.967 1.00 92.38 86 ILE A CA 1
ATOM 719 C C . ILE A 1 86 ? -21.976 -3.717 8.200 1.00 92.38 86 ILE A C 1
ATOM 721 O O . ILE A 1 86 ? -21.295 -3.046 7.425 1.00 92.38 86 ILE A O 1
ATOM 725 N N . ILE A 1 87 ? -21.754 -5.013 8.419 1.00 89.31 87 ILE A N 1
ATOM 726 C CA . ILE A 1 87 ? -20.777 -5.796 7.662 1.00 89.31 87 ILE A CA 1
ATOM 727 C C . ILE A 1 87 ? -21.536 -6.515 6.549 1.00 89.31 87 ILE A C 1
ATOM 729 O O . ILE A 1 87 ? -22.282 -7.455 6.811 1.00 89.31 87 ILE A O 1
ATOM 733 N N . ALA A 1 88 ? -21.353 -6.059 5.312 1.00 90.75 88 ALA A N 1
ATOM 734 C CA . ALA A 1 88 ? -21.832 -6.766 4.133 1.00 90.75 88 ALA A CA 1
ATOM 735 C C . ALA A 1 88 ? -20.751 -7.745 3.658 1.00 90.75 88 ALA A C 1
ATOM 737 O O . ALA A 1 88 ? -19.590 -7.363 3.498 1.00 90.75 88 ALA A O 1
ATOM 738 N N . LEU A 1 89 ? -21.131 -9.004 3.446 1.00 90.50 89 LEU A N 1
ATOM 739 C CA . LEU A 1 89 ? -20.242 -10.047 2.945 1.00 90.50 89 LEU A CA 1
ATOM 740 C C . LEU A 1 89 ? -20.742 -10.506 1.578 1.00 90.50 89 LEU A C 1
ATOM 742 O O . LEU A 1 89 ? -21.835 -11.055 1.478 1.00 90.50 89 LEU A O 1
ATOM 746 N N . ASP A 1 90 ? -19.922 -10.299 0.553 1.00 92.12 90 ASP A N 1
ATOM 747 C CA . ASP A 1 90 ? -20.157 -10.791 -0.805 1.00 92.12 90 ASP A CA 1
ATOM 748 C C . ASP A 1 90 ? -18.906 -11.548 -1.288 1.00 92.12 90 ASP A C 1
ATOM 750 O O . ASP A 1 90 ? -17.942 -10.940 -1.770 1.00 92.12 90 ASP A O 1
ATOM 754 N N . PRO A 1 91 ? -18.823 -12.867 -1.043 1.00 86.50 91 PRO A N 1
ATOM 755 C CA . PRO A 1 91 ? -17.635 -13.639 -1.369 1.00 86.50 91 PRO A CA 1
ATOM 756 C C . PRO A 1 91 ? -17.480 -13.778 -2.886 1.00 86.50 91 PRO A C 1
ATOM 758 O O . PRO A 1 91 ? -18.289 -14.403 -3.564 1.00 86.50 91 PRO A O 1
ATOM 761 N N . SER A 1 92 ? -16.378 -13.259 -3.421 1.00 83.38 92 SER A N 1
ATOM 762 C CA . SER A 1 92 ? -15.999 -13.451 -4.823 1.00 83.38 92 SER A CA 1
ATOM 763 C C . SER A 1 92 ? -14.954 -14.554 -4.978 1.00 83.38 92 SER A C 1
ATOM 765 O O . SER A 1 92 ? -13.986 -14.632 -4.215 1.00 83.38 92 SER A O 1
ATOM 767 N N . TYR A 1 93 ? -15.101 -15.381 -6.015 1.00 81.25 93 TYR A N 1
ATOM 768 C CA . TYR A 1 93 ? -14.083 -16.364 -6.373 1.00 81.25 93 TYR A CA 1
ATOM 769 C C . TYR A 1 93 ? -12.896 -15.677 -7.056 1.00 81.25 93 TYR A C 1
ATOM 771 O O . TYR A 1 93 ? -13.000 -15.174 -8.175 1.00 81.25 93 TYR A O 1
ATOM 779 N N . LEU A 1 94 ? -11.739 -15.680 -6.396 1.00 75.38 94 LEU A N 1
ATOM 780 C CA . LEU A 1 94 ? -10.488 -15.266 -7.019 1.00 75.38 94 LEU A CA 1
ATOM 781 C C . LEU A 1 94 ? -9.859 -16.477 -7.707 1.00 75.38 94 LEU A C 1
ATOM 783 O O . LEU A 1 94 ? -9.436 -17.413 -7.030 1.00 75.38 94 LEU A O 1
ATOM 787 N N . SER A 1 95 ? -9.763 -16.453 -9.039 1.00 71.06 95 SER A N 1
ATOM 788 C CA . SER A 1 95 ? -9.130 -17.537 -9.793 1.00 71.06 95 SER A CA 1
ATOM 789 C C . SER A 1 95 ? -7.660 -17.667 -9.390 1.00 71.06 95 SER A C 1
ATOM 791 O O . SER A 1 95 ? -6.836 -16.800 -9.697 1.00 71.06 95 SER A O 1
ATOM 793 N N . LYS A 1 96 ? -7.325 -18.746 -8.686 1.00 69.06 96 LYS A N 1
ATOM 794 C CA . LYS A 1 96 ? -5.954 -19.049 -8.271 1.00 69.06 96 LYS A CA 1
ATOM 795 C C . LYS A 1 96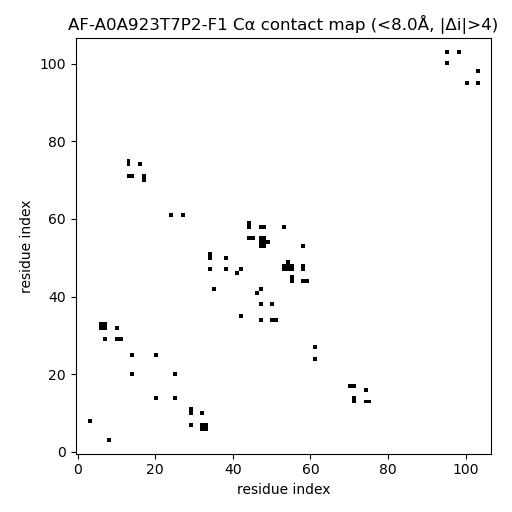 ? -5.287 -19.882 -9.369 1.00 69.06 96 LYS A C 1
ATOM 797 O O . LYS A 1 96 ? -5.860 -20.858 -9.841 1.00 69.06 96 LYS A O 1
ATOM 802 N N . SER A 1 97 ? -4.083 -19.496 -9.793 1.00 62.66 97 SER A N 1
ATOM 803 C CA . SER A 1 97 ? -3.324 -20.259 -10.792 1.00 62.66 97 SER A CA 1
ATOM 804 C C . SER A 1 97 ? -2.478 -21.334 -10.109 1.00 62.66 97 SER A C 1
ATOM 806 O O . SER A 1 97 ? -1.578 -21.026 -9.321 1.00 62.66 97 SER A O 1
ATOM 808 N N . GLY A 1 98 ? -2.774 -22.599 -10.408 1.00 63.81 98 GLY A N 1
ATOM 809 C CA . GLY A 1 98 ? -2.004 -23.756 -9.953 1.00 63.81 98 GLY A CA 1
ATOM 810 C C . GLY A 1 98 ? -1.999 -23.967 -8.434 1.00 63.81 98 GLY A C 1
ATOM 811 O O . GLY A 1 98 ? -2.914 -23.573 -7.717 1.00 63.81 98 GLY A O 1
ATOM 812 N N . LYS A 1 99 ? -0.938 -24.617 -7.937 1.00 62.69 99 LYS A N 1
ATOM 813 C CA . LYS A 1 99 ? -0.789 -25.048 -6.531 1.00 62.69 99 LYS A CA 1
ATOM 814 C C . LYS A 1 99 ? -0.080 -24.026 -5.628 1.00 62.69 99 LYS A C 1
ATOM 816 O O . LYS A 1 99 ? 0.129 -24.289 -4.452 1.00 62.69 99 LYS A O 1
ATOM 821 N N . HIS A 1 100 ? 0.326 -22.875 -6.168 1.00 61.69 100 HIS A N 1
ATOM 822 C CA . HIS A 1 100 ? 1.219 -21.933 -5.476 1.00 61.69 100 HIS A CA 1
ATOM 823 C C . HIS A 1 100 ? 0.504 -20.836 -4.684 1.00 61.69 100 HIS A C 1
ATOM 825 O O . HIS A 1 100 ? 1.159 -20.025 -4.033 1.00 61.69 100 HIS A O 1
ATOM 831 N N . THR A 1 101 ? -0.828 -20.789 -4.723 1.00 63.50 101 THR A N 1
ATOM 832 C CA . THR A 1 101 ? -1.579 -19.864 -3.870 1.00 63.50 101 THR A CA 1
ATOM 833 C C . THR A 1 101 ? -1.938 -20.584 -2.572 1.00 63.50 101 THR A C 1
ATOM 835 O O . THR A 1 101 ? -2.492 -21.679 -2.600 1.00 63.50 101 THR A O 1
ATOM 838 N N . ALA A 1 102 ? -1.626 -19.993 -1.419 1.00 57.91 102 ALA A N 1
ATOM 839 C CA . ALA A 1 102 ? -2.019 -20.571 -0.136 1.00 57.91 102 ALA A CA 1
ATOM 840 C C . ALA A 1 102 ? -3.558 -20.695 -0.045 1.00 57.91 102 ALA A C 1
ATOM 842 O O . ALA A 1 102 ? -4.306 -19.835 -0.532 1.00 57.91 102 ALA A O 1
ATOM 843 N N . GLY A 1 103 ? -4.040 -21.797 0.537 1.00 63.38 103 GLY A N 1
ATOM 844 C CA . GLY A 1 103 ? -5.474 -22.091 0.634 1.00 63.38 103 GLY A CA 1
ATOM 845 C C . GLY A 1 103 ? -6.142 -22.426 -0.707 1.00 63.38 103 GLY A C 1
ATOM 846 O O . GLY A 1 103 ? -7.292 -22.050 -0.925 1.00 63.38 103 GLY A O 1
ATOM 847 N N . VAL A 1 104 ? -5.420 -23.035 -1.655 1.00 53.12 104 VAL A N 1
ATOM 848 C CA . VAL A 1 104 ? -6.017 -23.724 -2.817 1.00 53.12 104 VAL A CA 1
ATOM 849 C C . VAL A 1 104 ? -6.276 -25.166 -2.385 1.00 53.12 104 VAL A C 1
ATOM 851 O O . VAL A 1 104 ? -5.315 -25.900 -2.175 1.00 53.12 104 VAL A O 1
ATOM 854 N N . GLY A 1 105 ? -7.542 -25.556 -2.215 1.00 48.91 105 GLY A N 1
ATOM 855 C CA . GLY A 1 105 ? -7.922 -26.946 -1.911 1.00 48.91 105 GLY A CA 1
ATOM 856 C C . GLY A 1 105 ? -8.742 -27.176 -0.638 1.00 48.91 105 GLY A C 1
ATOM 857 O O . GLY A 1 105 ? -8.989 -28.328 -0.315 1.00 48.91 105 GLY A O 1
ATOM 858 N N . TYR A 1 106 ? -9.169 -26.125 0.069 1.00 48.12 106 TYR A N 1
ATOM 859 C CA . TYR A 1 106 ? -10.161 -26.238 1.147 1.00 48.12 106 TYR A CA 1
ATOM 860 C C . TYR A 1 106 ? -11.479 -25.607 0.696 1.00 48.12 106 TYR A C 1
ATOM 862 O O . TYR A 1 106 ? -11.766 -24.468 1.061 1.00 48.12 106 TYR A O 1
ATOM 870 N N . PHE A 1 107 ? -12.230 -26.330 -0.132 1.00 53.16 107 PHE A N 1
ATOM 871 C CA . PHE A 1 107 ? -13.674 -26.161 -0.303 1.00 53.16 107 PHE A CA 1
ATOM 872 C C . PHE A 1 107 ? -14.278 -27.556 -0.429 1.00 53.16 107 PHE A C 1
ATOM 874 O O . PHE A 1 107 ? -13.689 -28.349 -1.202 1.00 53.16 107 PHE A O 1
#

pLDDT: mean 88.44, std 12.71, range [42.5, 97.56]

Organism: NCBI:txid1517758